Protein AF-A0A8D1PR24-F1 (afdb_monomer)

Sequence (169 aa):
MYNFLRYLHTVFHSGCTSLHSHQECRRVPFSPQPLQHLLFVDFLMMAILTSVRWYLMVVLICISLMISDVEHFFMCLLAICISSLEKCLFRSFAHLSIGLLAFLLLSCISCLYILEIRPLSVASFETIFSHCVSCLFAFFVVSFAMQKLVSLIRSHWFICAFISVALGD

Radius of gyration: 47.0 Å; Cα contacts (8 Å, |Δi|>4): 13; chains: 1; bounding box: 91×57×117 Å

Foldseek 3Di:
DVVVVVVVVVVVVVVVVVVVVVVVVDPPPPDCPVVVVVVVVVVVVVVVVVVVVVVVVVVVVVVVVVVVVVVVVVLVVVVVVLVVVVVVLVVVCVVVVVVLVVVLVVLVVVVVVVCVVDVPCVVVSVVVNVVSVVVVVVVVVVSVVVVVVSVVVVVVSVVVVVVCVVVVD

Mean predicted aligned error: 16.62 Å

Organism: Sus scrofa (NCBI:txid9823)

Structure (mmCIF, N/CA/C/O backbone):
data_AF-A0A8D1PR24-F1
#
_entry.id   AF-A0A8D1PR24-F1
#
loop_
_atom_site.group_PDB
_atom_site.id
_atom_site.type_symbol
_atom_site.label_atom_id
_atom_site.label_alt_id
_atom_site.label_comp_id
_atom_site.label_asym_id
_atom_site.label_entity_id
_atom_site.label_seq_id
_atom_site.pdbx_PDB_ins_code
_atom_site.Cartn_x
_atom_site.Cartn_y
_atom_site.Cartn_z
_atom_site.occupancy
_atom_site.B_iso_or_equiv
_atom_site.auth_seq_id
_atom_site.auth_comp_id
_atom_site.auth_asym_id
_atom_site.auth_atom_id
_atom_site.pdbx_PDB_model_num
ATOM 1 N N . MET A 1 1 ? 49.560 -50.387 -66.601 1.00 55.53 1 MET A N 1
ATOM 2 C CA . MET A 1 1 ? 50.133 -49.221 -65.886 1.00 55.53 1 MET A CA 1
ATOM 3 C C . MET A 1 1 ? 50.904 -48.239 -66.785 1.00 55.53 1 MET A C 1
ATOM 5 O O . MET A 1 1 ? 50.969 -47.075 -66.432 1.00 55.53 1 MET A O 1
ATOM 9 N N . TYR A 1 2 ? 51.425 -48.631 -67.960 1.00 54.12 2 TYR A N 1
ATOM 10 C CA . TYR A 1 2 ? 52.199 -47.722 -68.836 1.00 54.12 2 TYR A CA 1
ATOM 11 C C . TYR A 1 2 ? 51.355 -46.910 -69.854 1.00 54.12 2 TYR A C 1
ATOM 13 O O . TYR A 1 2 ? 51.725 -45.803 -70.228 1.00 54.12 2 TYR A O 1
ATOM 21 N N . ASN A 1 3 ? 50.169 -47.398 -70.251 1.00 53.47 3 ASN A N 1
ATOM 22 C CA . ASN A 1 3 ? 49.293 -46.688 -71.204 1.00 53.47 3 ASN A CA 1
ATOM 23 C C . ASN A 1 3 ? 48.504 -45.517 -70.588 1.00 53.47 3 ASN A C 1
ATOM 25 O O . ASN A 1 3 ? 48.122 -44.596 -71.302 1.00 53.47 3 ASN A O 1
ATOM 29 N N . PHE A 1 4 ? 48.306 -45.512 -69.267 1.00 54.59 4 PHE A N 1
ATOM 30 C CA . PHE A 1 4 ? 47.592 -44.437 -68.566 1.00 54.59 4 PHE A CA 1
ATOM 31 C C . PHE A 1 4 ? 48.466 -43.178 -68.414 1.00 54.59 4 PHE A C 1
ATOM 33 O O . PHE A 1 4 ? 48.000 -42.062 -68.619 1.00 54.59 4 PHE A O 1
ATOM 40 N N . LEU A 1 5 ? 49.768 -43.365 -68.163 1.00 55.97 5 LEU A N 1
ATOM 41 C CA . LEU A 1 5 ? 50.771 -42.293 -68.119 1.00 55.97 5 LEU A CA 1
ATOM 42 C C . LEU A 1 5 ? 50.964 -41.611 -69.485 1.00 55.97 5 LEU A C 1
ATOM 44 O O . LEU A 1 5 ? 51.127 -40.394 -69.545 1.00 55.97 5 LEU A O 1
ATOM 48 N N . ARG A 1 6 ? 50.882 -42.367 -70.590 1.00 57.75 6 ARG A N 1
ATOM 49 C CA . ARG A 1 6 ? 51.000 -41.811 -71.949 1.00 57.75 6 ARG A CA 1
ATOM 50 C C . ARG A 1 6 ? 49.801 -40.936 -72.331 1.00 57.75 6 ARG A C 1
ATOM 52 O O . ARG A 1 6 ? 50.008 -39.888 -72.931 1.00 57.75 6 ARG A O 1
ATOM 59 N N . TYR A 1 7 ? 48.587 -41.330 -71.933 1.00 52.03 7 TYR A N 1
ATOM 60 C CA . TYR A 1 7 ? 47.361 -40.549 -72.148 1.00 52.03 7 TYR A CA 1
ATOM 61 C C . TYR A 1 7 ? 47.390 -39.221 -71.378 1.00 52.03 7 TYR A C 1
ATOM 63 O O . TYR A 1 7 ? 47.092 -38.164 -71.936 1.00 52.03 7 TYR A O 1
ATOM 71 N N . LEU A 1 8 ? 47.838 -39.261 -70.118 1.00 56.22 8 LEU A N 1
ATOM 72 C CA . LEU A 1 8 ? 47.959 -38.078 -69.265 1.00 56.22 8 LEU A CA 1
ATOM 73 C C . LEU A 1 8 ? 48.996 -37.085 -69.816 1.00 56.22 8 LEU A C 1
ATOM 75 O O . LEU A 1 8 ? 48.728 -35.890 -69.850 1.00 56.22 8 LEU A O 1
ATOM 79 N N . HIS A 1 9 ? 50.121 -37.571 -70.349 1.00 57.22 9 HIS A N 1
ATOM 80 C CA . HIS A 1 9 ? 51.158 -36.732 -70.960 1.00 57.22 9 HIS A CA 1
ATOM 81 C C . HIS A 1 9 ? 50.700 -36.053 -72.268 1.00 57.22 9 HIS A C 1
ATOM 83 O O . HIS A 1 9 ? 50.964 -34.868 -72.466 1.00 57.22 9 HIS A O 1
ATOM 89 N N . THR A 1 10 ? 49.957 -36.748 -73.141 1.00 56.94 10 THR A N 1
ATOM 90 C CA . THR A 1 10 ? 49.404 -36.144 -74.372 1.00 56.94 10 THR A CA 1
ATOM 91 C C . THR A 1 10 ? 48.317 -35.105 -74.094 1.00 56.94 10 THR A C 1
ATOM 93 O O . THR A 1 10 ? 48.279 -34.075 -74.767 1.00 56.94 10 THR A O 1
ATOM 96 N N . VAL A 1 11 ? 47.473 -35.325 -73.078 1.00 56.41 11 VAL A N 1
ATOM 97 C CA . VAL A 1 11 ? 46.428 -34.365 -72.679 1.00 56.41 11 VAL A CA 1
ATOM 98 C C . VAL A 1 11 ? 47.043 -33.133 -72.001 1.00 56.41 11 VAL A C 1
ATOM 100 O O . VAL A 1 11 ? 46.648 -32.010 -72.312 1.00 56.41 11 VAL A O 1
ATOM 103 N N . PHE A 1 12 ? 48.068 -33.306 -71.156 1.00 56.91 12 PHE A N 1
ATOM 104 C CA . PHE A 1 12 ? 48.770 -32.178 -70.526 1.00 56.91 12 PHE A CA 1
ATOM 105 C C . PHE A 1 12 ? 49.564 -31.334 -71.541 1.00 56.91 12 PHE A C 1
ATOM 107 O O . PHE A 1 12 ? 49.559 -30.105 -71.467 1.00 56.91 12 PHE A O 1
ATOM 114 N N . HIS A 1 13 ? 50.195 -31.969 -72.534 1.00 53.59 13 HIS A N 1
ATOM 115 C CA . HIS A 1 13 ? 50.951 -31.268 -73.580 1.00 53.59 13 HIS A CA 1
ATOM 116 C C . HIS A 1 13 ? 50.040 -30.531 -74.585 1.00 53.59 13 HIS A C 1
ATOM 118 O O . HIS A 1 13 ? 50.343 -29.413 -75.011 1.00 53.59 13 HIS A O 1
ATOM 124 N N . SER A 1 14 ? 48.884 -31.116 -74.926 1.00 57.59 14 SER A N 1
ATOM 125 C CA . SER A 1 14 ? 47.843 -30.459 -75.732 1.00 57.59 14 SER A CA 1
ATOM 126 C C . SER A 1 14 ? 47.209 -29.265 -75.006 1.00 57.59 14 SER A C 1
ATOM 128 O O . SER A 1 14 ? 46.861 -28.278 -75.650 1.00 57.59 14 SER A O 1
ATOM 130 N N . GLY A 1 15 ? 47.079 -29.322 -73.675 1.00 56.59 15 GLY A N 1
ATOM 131 C CA . GLY A 1 15 ? 46.606 -28.193 -72.870 1.00 56.59 15 GLY A CA 1
ATOM 132 C C . GLY A 1 15 ? 47.605 -27.030 -72.837 1.00 56.59 15 GLY A C 1
ATOM 133 O O . GLY A 1 15 ? 47.214 -25.878 -73.034 1.00 56.59 15 GLY A O 1
ATOM 134 N N . CYS A 1 16 ? 48.900 -27.326 -72.674 1.00 58.12 16 CYS A N 1
ATOM 135 C CA . CYS A 1 16 ? 49.959 -26.319 -72.521 1.00 58.12 16 CYS A CA 1
ATOM 136 C C . CYS A 1 16 ? 50.237 -25.514 -73.810 1.00 58.12 16 CYS A C 1
ATOM 138 O O . CYS A 1 16 ? 50.560 -24.330 -73.753 1.00 58.12 16 CYS A O 1
ATOM 140 N N . THR A 1 17 ? 50.017 -26.111 -74.985 1.00 53.22 17 THR A N 1
ATOM 141 C CA . THR A 1 17 ? 50.131 -25.408 -76.279 1.00 53.22 17 THR A CA 1
ATOM 142 C C . THR A 1 17 ? 48.914 -24.527 -76.605 1.00 53.22 17 THR A C 1
ATOM 144 O O . THR A 1 17 ? 49.070 -23.537 -77.316 1.00 53.22 17 THR A O 1
ATOM 147 N N . SER A 1 18 ? 47.733 -24.802 -76.028 1.00 52.50 18 SER A N 1
ATOM 148 C CA . SER A 1 18 ? 46.526 -23.959 -76.186 1.00 52.50 18 SER A CA 1
ATOM 149 C C . SER A 1 18 ? 46.462 -22.768 -75.213 1.00 52.50 18 SER A C 1
ATOM 151 O O . SER A 1 18 ? 45.900 -21.723 -75.536 1.00 52.50 18 SER A O 1
ATOM 153 N N . LEU A 1 19 ? 47.086 -22.888 -74.035 1.00 50.25 19 LEU A N 1
ATOM 154 C CA . LEU A 1 19 ? 47.176 -21.803 -73.050 1.00 50.25 19 LEU A CA 1
ATOM 155 C C . LEU A 1 19 ? 48.270 -20.785 -73.400 1.00 50.25 19 LEU A C 1
ATOM 157 O O . LEU A 1 19 ? 48.144 -19.615 -73.043 1.00 50.25 19 LEU A O 1
ATOM 161 N N . HIS A 1 20 ? 49.294 -21.184 -74.163 1.00 52.81 20 HIS A N 1
ATOM 162 C CA . HIS A 1 20 ? 50.344 -20.265 -74.604 1.00 52.81 20 HIS A CA 1
ATOM 163 C C . HIS A 1 20 ? 49.869 -19.284 -75.696 1.00 52.81 20 HIS A C 1
ATOM 165 O O . HIS A 1 20 ? 50.262 -18.121 -75.672 1.00 52.81 20 HIS A O 1
ATOM 171 N N . SER A 1 21 ? 48.950 -19.677 -76.593 1.00 48.69 21 SER A N 1
ATOM 172 C CA . SER A 1 21 ? 48.381 -18.735 -77.579 1.00 48.69 21 SER A CA 1
ATOM 173 C C . SER A 1 21 ? 47.317 -17.807 -76.980 1.00 48.69 21 SER A C 1
ATOM 175 O O . SER A 1 21 ? 47.063 -16.734 -77.524 1.00 48.69 21 SER A O 1
ATOM 177 N N . HIS A 1 22 ? 46.714 -18.179 -75.844 1.00 48.88 22 HIS A N 1
ATOM 178 C CA . HIS A 1 22 ? 45.767 -17.321 -75.126 1.00 48.88 22 HIS A CA 1
ATOM 179 C C . HIS A 1 22 ? 46.447 -16.407 -74.087 1.00 48.88 22 HIS A C 1
ATOM 181 O O . HIS A 1 22 ? 45.860 -15.406 -73.667 1.00 48.88 22 HIS A O 1
ATOM 187 N N . GLN A 1 23 ? 47.691 -16.690 -73.688 1.00 48.25 23 GLN A N 1
ATOM 188 C CA . GLN A 1 23 ? 48.450 -15.802 -72.803 1.00 48.25 23 GLN A CA 1
ATOM 189 C C . GLN A 1 23 ? 49.036 -14.583 -73.542 1.00 48.25 23 GLN A C 1
ATOM 191 O O . GLN A 1 23 ? 49.210 -13.532 -72.929 1.00 48.25 23 GLN A O 1
ATOM 196 N N . GLU A 1 24 ? 49.220 -14.660 -74.864 1.00 50.53 24 GLU A N 1
ATOM 197 C CA . GLU A 1 24 ? 49.614 -13.506 -75.694 1.00 50.53 24 GLU A CA 1
ATOM 198 C C . GLU A 1 24 ? 48.424 -12.690 -76.244 1.00 50.53 24 GLU A C 1
ATOM 200 O O . GLU A 1 24 ? 48.620 -11.602 -76.775 1.00 50.53 24 GLU A O 1
ATOM 205 N N . CYS A 1 25 ? 47.174 -13.128 -76.031 1.00 53.41 25 CYS A N 1
ATOM 206 C CA . CYS A 1 25 ? 45.967 -12.338 -76.333 1.00 53.41 25 CYS A CA 1
ATOM 207 C C . CYS A 1 25 ? 45.088 -12.091 -75.092 1.00 53.41 25 CYS A C 1
ATOM 209 O O . CYS A 1 25 ? 43.863 -12.020 -75.165 1.00 53.41 25 CYS A O 1
ATOM 211 N N . ARG A 1 26 ? 45.708 -11.967 -73.910 1.00 45.66 26 ARG A N 1
ATOM 212 C CA . ARG A 1 26 ? 45.038 -11.415 -72.721 1.00 45.66 26 ARG A CA 1
ATOM 213 C C . ARG A 1 26 ? 46.011 -10.775 -71.732 1.00 45.66 26 ARG A C 1
ATOM 215 O O . ARG A 1 26 ? 45.903 -10.981 -70.529 1.00 45.66 26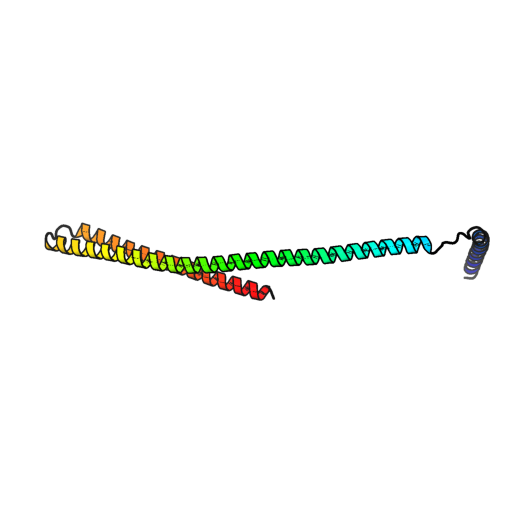 ARG A O 1
ATOM 222 N N . ARG A 1 27 ? 46.914 -9.915 -72.214 1.00 48.53 27 ARG A N 1
ATOM 223 C CA . ARG A 1 27 ? 47.460 -8.834 -71.374 1.00 48.53 27 ARG A CA 1
ATOM 224 C C . ARG A 1 27 ? 46.417 -7.721 -71.257 1.00 48.53 27 ARG A C 1
ATOM 226 O O . ARG A 1 27 ? 46.600 -6.624 -71.767 1.00 48.53 27 ARG A O 1
ATOM 233 N N . VAL A 1 28 ? 45.302 -8.017 -70.594 1.00 50.81 28 VAL A N 1
ATOM 234 C CA . VAL A 1 28 ? 44.590 -6.962 -69.875 1.00 50.81 28 VAL A CA 1
ATOM 235 C C . VAL A 1 28 ? 45.323 -6.870 -68.545 1.00 50.81 28 VAL A C 1
ATOM 237 O O . VAL A 1 28 ? 45.426 -7.895 -67.866 1.00 50.81 28 VAL A O 1
ATOM 240 N N . PRO A 1 29 ? 45.880 -5.712 -68.159 1.00 45.84 29 PRO A N 1
ATOM 241 C CA . PRO A 1 29 ? 46.280 -5.545 -66.780 1.00 45.84 29 PRO A CA 1
ATOM 242 C C . PRO A 1 29 ? 44.997 -5.705 -65.966 1.00 45.84 29 PRO A C 1
ATOM 244 O O . PRO A 1 29 ? 44.133 -4.830 -65.987 1.00 45.84 29 PRO A O 1
ATOM 247 N N . PHE A 1 30 ? 44.835 -6.824 -65.260 1.00 47.94 30 PHE A N 1
ATOM 248 C CA . PHE A 1 30 ? 44.020 -6.781 -64.058 1.00 47.94 30 PHE A CA 1
ATOM 249 C C . PHE A 1 30 ? 44.789 -5.864 -63.122 1.00 47.94 30 PHE A C 1
ATOM 251 O O . PHE A 1 30 ? 45.699 -6.284 -62.408 1.00 47.94 30 PHE A O 1
ATOM 258 N N . SER A 1 31 ? 44.503 -4.568 -63.233 1.00 47.91 31 SER A N 1
ATOM 259 C CA . SER A 1 31 ? 44.964 -3.614 -62.255 1.00 47.91 31 SER A CA 1
ATOM 260 C C . SER A 1 31 ? 44.464 -4.114 -60.894 1.00 47.91 31 SER A C 1
ATOM 262 O O . SER A 1 31 ? 43.352 -4.643 -60.803 1.00 47.91 31 SER A O 1
ATOM 264 N N . PRO A 1 32 ? 45.220 -3.936 -59.803 1.00 52.16 32 PRO A N 1
ATOM 265 C CA . PRO A 1 32 ? 44.717 -4.197 -58.448 1.00 52.16 32 PRO A CA 1
ATOM 266 C C . PRO A 1 32 ? 43.527 -3.290 -58.058 1.00 52.16 32 PRO A C 1
ATOM 268 O O . PRO A 1 32 ? 43.048 -3.311 -56.926 1.00 52.16 32 PRO A O 1
ATOM 271 N N . GLN A 1 33 ? 43.065 -2.457 -58.990 1.00 55.72 33 GLN A N 1
ATOM 272 C CA . GLN A 1 33 ? 42.256 -1.268 -58.792 1.00 55.72 33 GLN A CA 1
ATOM 273 C C . GLN A 1 33 ? 40.756 -1.550 -58.578 1.00 55.72 33 GLN A C 1
ATOM 275 O O . GLN A 1 33 ? 40.166 -0.847 -57.761 1.00 55.72 33 GLN A O 1
ATOM 280 N N . PRO A 1 34 ? 40.116 -2.577 -59.189 1.00 58.41 34 PRO A N 1
ATOM 281 C CA . PRO A 1 34 ? 38.721 -2.906 -58.883 1.00 58.41 34 PRO A CA 1
ATOM 282 C C . PRO A 1 34 ? 38.558 -3.504 -57.478 1.00 58.41 34 PRO A C 1
ATOM 284 O O . PRO A 1 34 ? 37.551 -3.266 -56.818 1.00 58.41 34 PRO A O 1
ATOM 287 N N . LEU A 1 35 ? 39.560 -4.255 -57.001 1.00 60.16 35 LEU A N 1
ATOM 288 C CA . LEU A 1 35 ? 39.512 -4.949 -55.711 1.00 60.16 35 LEU A CA 1
ATOM 289 C C . LEU A 1 35 ? 39.796 -4.005 -54.535 1.00 60.16 35 LEU A C 1
ATOM 291 O O . LEU A 1 35 ? 39.122 -4.091 -53.516 1.00 60.16 35 LEU A O 1
ATOM 295 N N . GLN A 1 36 ? 40.741 -3.068 -54.673 1.00 62.72 36 GLN A N 1
ATOM 296 C CA . GLN A 1 36 ? 41.007 -2.063 -53.633 1.00 62.72 36 GLN A CA 1
ATOM 297 C C . GLN A 1 36 ? 39.795 -1.165 -53.360 1.00 62.72 36 GLN A C 1
ATOM 299 O O . GLN A 1 36 ? 39.539 -0.815 -52.211 1.00 62.72 36 GLN A O 1
ATOM 304 N N . HIS A 1 37 ? 39.031 -0.822 -54.400 1.00 68.81 37 HIS A N 1
ATOM 305 C CA . HIS A 1 37 ? 37.825 -0.010 -54.249 1.00 68.81 37 HIS A CA 1
ATOM 306 C C . HIS A 1 37 ? 36.681 -0.802 -53.598 1.00 68.81 37 HIS A C 1
ATOM 308 O O . HIS A 1 37 ? 35.952 -0.252 -52.777 1.00 68.81 37 HIS A O 1
ATOM 314 N N . LEU A 1 38 ? 36.560 -2.101 -53.907 1.00 72.06 38 LEU A N 1
ATOM 315 C CA . LEU A 1 38 ? 35.607 -2.999 -53.247 1.00 72.06 38 LEU A CA 1
ATOM 316 C C . LEU A 1 38 ? 35.940 -3.153 -51.753 1.00 72.06 38 LEU A C 1
ATOM 318 O O . LEU A 1 38 ? 35.088 -2.902 -50.911 1.00 72.06 38 LEU A O 1
ATOM 322 N N . LEU A 1 39 ? 37.209 -3.425 -51.424 1.00 73.25 39 LEU A N 1
ATOM 323 C CA . LEU A 1 39 ? 37.689 -3.551 -50.042 1.00 73.25 39 LEU A CA 1
ATOM 324 C C . LEU A 1 39 ? 37.529 -2.254 -49.234 1.00 73.25 39 LEU A C 1
ATOM 326 O O . LEU A 1 39 ? 37.255 -2.307 -48.037 1.00 73.25 39 LEU A O 1
ATOM 330 N N . PHE A 1 40 ? 37.682 -1.087 -49.868 1.00 77.94 40 PHE A N 1
ATOM 331 C CA . PHE A 1 40 ? 37.424 0.206 -49.231 1.00 77.94 40 PHE A CA 1
ATOM 332 C C . PHE A 1 40 ? 35.938 0.394 -48.899 1.00 77.94 40 PHE A C 1
ATOM 334 O O . PHE A 1 40 ? 35.606 0.854 -47.807 1.00 77.94 40 PHE A O 1
ATOM 341 N N . VAL A 1 41 ? 35.041 -0.005 -49.805 1.00 79.44 41 VAL A N 1
ATOM 342 C CA . VAL A 1 41 ? 33.591 0.017 -49.567 1.00 79.44 41 VAL A CA 1
ATOM 343 C C . VAL A 1 41 ? 33.194 -1.002 -48.493 1.00 79.44 41 VAL A C 1
ATOM 345 O O . VAL A 1 41 ? 32.393 -0.671 -47.622 1.00 79.44 41 VAL A O 1
ATOM 348 N N . ASP A 1 42 ? 33.798 -2.191 -48.482 1.00 79.81 42 ASP A N 1
ATOM 349 C CA . ASP A 1 42 ? 33.565 -3.214 -47.454 1.00 79.81 42 ASP A CA 1
ATOM 350 C C . ASP A 1 42 ? 34.055 -2.756 -46.070 1.00 79.81 42 ASP A C 1
ATOM 352 O O . ASP A 1 42 ? 33.363 -2.934 -45.065 1.00 79.81 42 ASP A O 1
ATOM 356 N N . PHE A 1 43 ? 35.215 -2.095 -46.002 1.00 82.31 43 PHE A N 1
ATOM 357 C CA . PHE A 1 43 ? 35.724 -1.492 -44.768 1.00 82.31 43 PHE A CA 1
ATOM 358 C C . PHE A 1 43 ? 34.837 -0.339 -44.284 1.00 82.31 43 PHE A C 1
ATOM 360 O O . PHE A 1 43 ? 34.527 -0.259 -43.096 1.00 82.31 43 PHE A O 1
ATOM 367 N N . LEU A 1 44 ? 34.373 0.518 -45.197 1.00 85.44 44 LEU A N 1
ATOM 368 C CA . LEU A 1 44 ? 33.427 1.592 -44.894 1.00 85.44 44 LEU A CA 1
ATOM 369 C C . LEU A 1 44 ? 32.101 1.030 -44.359 1.00 85.44 44 LEU A C 1
ATOM 371 O O . LEU A 1 44 ? 31.574 1.526 -43.365 1.00 85.44 44 LEU A O 1
ATOM 375 N N . MET A 1 45 ? 31.589 -0.042 -44.964 1.00 82.00 45 MET A N 1
ATOM 376 C CA . MET A 1 45 ? 30.376 -0.728 -44.521 1.00 82.00 45 MET A CA 1
ATOM 377 C C . MET A 1 45 ? 30.553 -1.343 -43.125 1.00 82.00 45 MET A C 1
ATOM 379 O O . MET A 1 45 ? 29.685 -1.178 -42.268 1.00 82.00 45 MET A O 1
ATOM 383 N N . MET A 1 46 ? 31.697 -1.984 -42.854 1.00 83.88 46 MET A N 1
ATOM 384 C CA . MET A 1 46 ? 32.036 -2.498 -41.522 1.00 83.88 46 MET A CA 1
ATOM 385 C C . MET A 1 46 ? 32.195 -1.384 -40.478 1.00 83.88 46 MET A C 1
ATOM 387 O O . MET A 1 46 ? 31.744 -1.556 -39.344 1.00 83.88 46 MET A O 1
ATOM 391 N N . ALA A 1 47 ? 32.787 -0.243 -40.841 1.00 85.94 47 ALA A N 1
ATOM 392 C CA . ALA A 1 47 ? 32.940 0.919 -39.965 1.00 85.94 47 ALA A CA 1
ATOM 393 C C . ALA A 1 47 ? 31.584 1.556 -39.610 1.00 85.94 47 ALA A C 1
ATOM 395 O O . ALA A 1 47 ? 31.321 1.860 -38.446 1.00 85.94 47 ALA A O 1
ATOM 396 N N . ILE A 1 48 ? 30.679 1.688 -40.585 1.00 87.81 48 ILE A N 1
ATOM 397 C CA . ILE A 1 48 ? 29.308 2.165 -40.346 1.00 87.81 48 ILE A CA 1
ATOM 398 C C . ILE A 1 48 ? 28.546 1.161 -39.477 1.00 87.81 48 ILE A C 1
ATOM 400 O O . ILE A 1 48 ? 27.905 1.562 -38.508 1.00 87.81 48 ILE A O 1
ATOM 404 N N . LEU A 1 49 ? 28.655 -0.141 -39.761 1.00 84.94 49 LEU A N 1
ATOM 405 C CA . LEU A 1 49 ? 27.971 -1.190 -39.000 1.00 84.94 49 LEU A CA 1
ATOM 406 C C . LEU A 1 49 ? 28.450 -1.261 -37.541 1.00 84.94 49 LEU A C 1
ATOM 408 O O . LEU A 1 49 ? 27.649 -1.434 -36.624 1.00 84.94 49 LEU A O 1
ATOM 412 N N . THR A 1 50 ? 29.752 -1.121 -37.305 1.00 87.62 50 THR A N 1
ATOM 413 C CA . THR A 1 50 ? 30.307 -1.053 -35.945 1.00 87.62 50 THR A CA 1
ATOM 414 C C . THR A 1 50 ? 29.897 0.235 -35.240 1.00 87.62 50 THR A C 1
ATOM 416 O O . THR A 1 50 ? 29.497 0.171 -34.079 1.00 87.62 50 THR A O 1
ATOM 419 N N . SER A 1 51 ? 29.885 1.374 -35.936 1.00 89.19 51 SER A N 1
ATOM 420 C CA . SER A 1 51 ? 29.398 2.648 -35.394 1.00 89.19 51 SER A CA 1
ATOM 421 C C . SER A 1 51 ? 27.929 2.575 -34.948 1.00 89.19 51 SER A C 1
ATOM 423 O O . SER A 1 51 ? 27.620 2.926 -33.807 1.00 89.19 51 SER A O 1
ATOM 425 N N . VAL A 1 52 ? 27.027 2.030 -35.775 1.00 89.56 52 VAL A N 1
ATOM 426 C CA . VAL A 1 52 ? 25.607 1.875 -35.394 1.00 89.56 52 VAL A CA 1
ATOM 427 C C . VAL A 1 52 ? 25.408 0.846 -34.281 1.00 89.56 52 VAL A C 1
ATOM 429 O O . VAL A 1 52 ? 24.530 1.029 -33.442 1.00 89.56 52 VAL A O 1
ATOM 432 N N . ARG A 1 53 ? 26.237 -0.206 -34.218 1.00 87.88 53 ARG A N 1
ATOM 433 C CA . ARG A 1 53 ? 26.223 -1.176 -33.108 1.00 87.88 53 ARG A CA 1
ATOM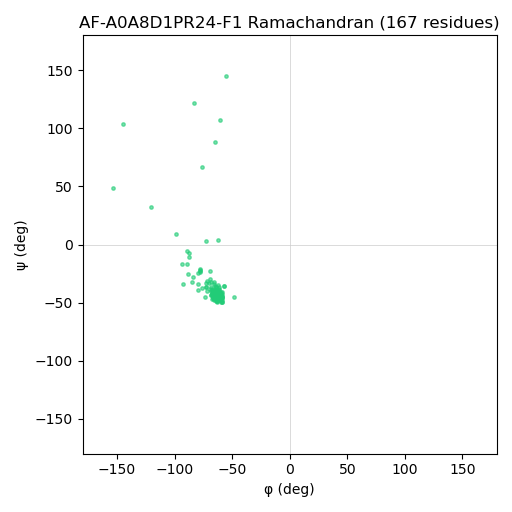 434 C C . ARG A 1 53 ? 26.605 -0.525 -31.778 1.00 87.88 53 ARG A C 1
ATOM 436 O O . ARG A 1 53 ? 25.948 -0.786 -30.775 1.00 87.88 53 ARG A O 1
ATOM 443 N N . TRP A 1 54 ? 27.620 0.341 -31.774 1.00 90.88 54 TRP A N 1
ATOM 444 C CA . TRP A 1 54 ? 28.006 1.114 -30.589 1.00 90.88 54 TRP A CA 1
ATOM 445 C C . TRP A 1 54 ? 26.903 2.083 -30.156 1.00 90.88 54 TRP A C 1
ATOM 447 O O . TRP A 1 54 ? 26.568 2.131 -28.974 1.00 90.88 54 TRP A O 1
ATOM 457 N N . TYR A 1 55 ? 26.287 2.795 -31.102 1.00 87.69 55 TYR A N 1
ATOM 458 C CA . TYR A 1 55 ? 25.161 3.685 -30.806 1.00 87.69 55 TYR A CA 1
ATOM 459 C C . TYR A 1 55 ? 23.963 2.924 -30.222 1.00 87.69 55 TYR A C 1
ATOM 461 O O . TYR A 1 55 ? 23.408 3.334 -29.205 1.00 87.69 55 TYR A O 1
ATOM 469 N N . LEU A 1 56 ? 23.609 1.778 -30.812 1.00 84.94 56 LEU A N 1
ATOM 470 C CA . LEU A 1 56 ? 22.526 0.933 -30.319 1.00 84.94 56 LEU A CA 1
ATOM 471 C C . LEU A 1 56 ? 22.797 0.453 -28.887 1.00 84.94 56 LEU A C 1
ATOM 473 O O . LEU A 1 56 ? 21.897 0.516 -28.059 1.00 84.94 56 LEU A O 1
ATOM 477 N N . MET A 1 57 ? 24.027 0.040 -28.567 1.00 88.31 57 MET A N 1
ATOM 478 C CA . MET A 1 57 ? 24.402 -0.334 -27.197 1.00 88.31 57 MET A CA 1
ATOM 479 C C . MET A 1 57 ? 24.222 0.815 -26.203 1.00 88.31 57 MET A C 1
ATOM 481 O O . MET A 1 57 ? 23.657 0.605 -25.133 1.00 88.31 57 MET A O 1
ATOM 485 N N . VAL A 1 58 ? 24.646 2.032 -26.552 1.00 89.56 58 VAL A N 1
ATOM 486 C CA . VAL A 1 58 ? 24.462 3.209 -25.686 1.00 89.56 58 VAL A CA 1
ATOM 487 C C . VAL A 1 58 ? 22.976 3.500 -25.471 1.00 89.56 58 VAL A C 1
ATOM 489 O O . VAL A 1 58 ? 22.555 3.704 -24.336 1.00 89.56 58 VAL A O 1
ATOM 492 N N . VAL A 1 59 ? 22.162 3.450 -26.530 1.00 91.12 59 VAL A N 1
ATOM 493 C CA . VAL A 1 59 ? 20.706 3.641 -26.432 1.00 91.12 59 VAL A CA 1
ATOM 494 C C . VAL A 1 59 ? 20.062 2.563 -25.557 1.00 91.12 59 VAL A C 1
ATOM 496 O O . VAL A 1 59 ? 19.237 2.887 -24.705 1.00 91.12 59 VAL A O 1
ATOM 499 N N . LEU A 1 60 ? 20.461 1.298 -25.708 1.00 85.69 60 LEU A N 1
ATOM 500 C CA . LEU A 1 60 ? 19.975 0.197 -24.873 1.00 85.69 60 LEU A CA 1
ATOM 501 C C . LEU A 1 60 ? 20.339 0.398 -23.394 1.00 85.69 60 LEU A C 1
ATOM 503 O O . LEU A 1 60 ? 19.493 0.178 -22.527 1.00 85.69 60 LEU A O 1
ATOM 507 N N . ILE A 1 61 ? 21.552 0.872 -23.098 1.00 88.62 61 ILE A N 1
ATOM 508 C CA . ILE A 1 61 ? 21.976 1.206 -21.730 1.00 88.62 61 ILE A CA 1
ATOM 509 C C . ILE A 1 61 ? 21.149 2.375 -21.178 1.00 88.62 61 ILE A C 1
ATOM 511 O O . ILE A 1 61 ? 20.668 2.293 -20.050 1.00 88.62 61 ILE A O 1
ATOM 515 N N . CYS A 1 62 ? 20.919 3.431 -21.964 1.00 87.19 62 CYS A N 1
ATOM 516 C CA . CYS A 1 62 ? 20.088 4.566 -21.553 1.00 87.19 62 CYS A CA 1
ATOM 517 C C . CYS A 1 62 ? 18.644 4.150 -21.246 1.00 87.19 62 CYS A C 1
ATOM 519 O O . CYS A 1 62 ? 18.088 4.589 -20.242 1.00 87.19 62 CYS A O 1
ATOM 521 N N . ILE A 1 63 ? 18.044 3.289 -22.073 1.00 84.00 63 ILE A N 1
ATOM 522 C CA . ILE A 1 63 ? 16.692 2.763 -21.834 1.00 84.00 63 ILE A CA 1
ATOM 523 C C . ILE A 1 63 ? 16.673 1.903 -20.565 1.00 84.00 63 ILE A C 1
ATOM 525 O O . ILE A 1 63 ? 15.778 2.063 -19.740 1.00 84.00 63 ILE A O 1
ATOM 529 N N . SER A 1 64 ? 17.678 1.045 -20.375 1.00 77.06 64 SER A N 1
ATOM 530 C CA . SER A 1 64 ? 17.795 0.196 -19.180 1.00 77.06 64 SER A CA 1
ATOM 531 C C . SER A 1 64 ? 17.928 1.030 -17.899 1.00 77.06 64 SER A C 1
ATOM 533 O O . SER A 1 64 ? 17.247 0.761 -16.912 1.00 77.06 64 SER A O 1
ATOM 535 N N . LEU A 1 65 ? 18.741 2.091 -17.931 1.00 82.81 65 LEU A N 1
ATOM 536 C CA . LEU A 1 65 ? 18.874 3.049 -16.830 1.00 82.81 65 LEU A CA 1
ATOM 537 C C . LEU A 1 65 ? 17.563 3.782 -16.539 1.00 82.81 65 LEU A C 1
ATOM 539 O O . LEU A 1 65 ? 17.182 3.915 -15.380 1.00 82.81 65 LEU A O 1
ATOM 543 N N . MET A 1 66 ? 16.859 4.231 -17.580 1.00 78.31 66 MET A N 1
ATOM 544 C CA . MET A 1 66 ? 15.593 4.947 -17.424 1.00 78.31 66 MET A CA 1
ATOM 545 C C . MET A 1 66 ? 14.508 4.056 -16.803 1.00 78.31 66 MET A C 1
ATOM 547 O O . MET A 1 66 ? 13.724 4.529 -15.987 1.00 78.31 66 MET A O 1
ATOM 551 N N . ILE A 1 67 ? 14.477 2.765 -17.148 1.00 80.31 67 ILE A N 1
ATOM 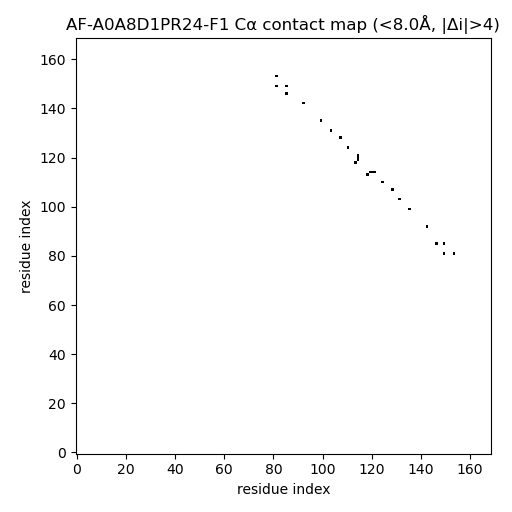552 C CA . ILE A 1 67 ? 13.559 1.793 -16.538 1.00 80.31 67 ILE A CA 1
ATOM 553 C C . ILE A 1 67 ? 13.912 1.571 -15.061 1.00 80.31 67 ILE A C 1
ATOM 555 O O . ILE A 1 67 ? 13.024 1.650 -14.218 1.00 80.31 67 ILE A O 1
ATOM 559 N N . SER A 1 68 ? 15.195 1.382 -14.736 1.00 81.62 68 SER A N 1
ATOM 560 C CA . SER A 1 68 ? 15.650 1.180 -13.352 1.00 81.62 68 SER A CA 1
ATOM 561 C C . SER A 1 68 ? 15.335 2.373 -12.440 1.00 81.62 68 SER A C 1
ATOM 563 O O . SER A 1 68 ? 14.870 2.184 -11.314 1.00 81.62 68 SER A O 1
ATOM 565 N N . ASP A 1 69 ? 15.524 3.605 -12.920 1.00 81.12 69 ASP A N 1
ATOM 566 C CA . ASP A 1 69 ? 15.201 4.817 -12.155 1.00 81.12 69 ASP A CA 1
ATOM 567 C C . ASP A 1 69 ? 13.693 4.925 -11.871 1.00 81.12 69 ASP A C 1
ATOM 569 O O . ASP A 1 69 ? 13.270 5.203 -10.747 1.00 81.12 69 ASP A O 1
ATOM 573 N N . VAL A 1 70 ? 12.860 4.602 -12.866 1.00 81.19 70 VAL A N 1
ATOM 574 C CA . VAL A 1 70 ? 11.400 4.568 -12.715 1.00 81.19 70 VAL A CA 1
ATOM 575 C C . VAL A 1 70 ? 10.972 3.478 -11.730 1.00 81.19 70 VAL A C 1
ATOM 577 O O . VAL A 1 70 ? 10.143 3.741 -10.856 1.00 81.19 70 VAL A O 1
ATOM 580 N N . GLU A 1 71 ? 11.548 2.278 -11.812 1.00 80.62 71 GLU A N 1
ATOM 581 C CA . GLU A 1 71 ? 11.299 1.191 -10.858 1.00 80.62 71 GLU A CA 1
ATOM 582 C C . GLU A 1 71 ? 11.660 1.605 -9.424 1.00 80.62 71 GLU A C 1
ATOM 584 O O . GLU A 1 71 ? 10.844 1.440 -8.512 1.00 80.62 71 GLU A O 1
ATOM 589 N N . HIS A 1 72 ? 12.826 2.225 -9.220 1.00 80.62 72 HIS A N 1
ATOM 590 C CA . HIS A 1 72 ? 13.249 2.742 -7.915 1.00 80.62 72 HIS A CA 1
ATOM 591 C C . HIS A 1 72 ? 12.343 3.865 -7.401 1.00 80.62 72 HIS A C 1
ATOM 593 O O . HIS A 1 72 ? 12.022 3.907 -6.206 1.00 80.62 72 HIS A O 1
ATOM 599 N N . PHE A 1 73 ? 11.885 4.755 -8.282 1.00 76.06 73 PHE A N 1
ATOM 600 C CA . PHE A 1 73 ? 10.945 5.816 -7.932 1.00 76.06 73 PHE A CA 1
ATOM 601 C C . PHE A 1 73 ? 9.595 5.246 -7.481 1.00 76.06 73 PHE A C 1
ATOM 603 O O . PHE A 1 73 ? 9.084 5.622 -6.420 1.00 76.06 73 PHE A O 1
ATOM 610 N N . PHE A 1 74 ? 9.048 4.280 -8.226 1.00 73.62 74 PHE A N 1
ATOM 611 C CA . PHE A 1 74 ? 7.845 3.554 -7.818 1.00 73.62 74 PHE A CA 1
ATOM 612 C C . PHE A 1 74 ? 8.051 2.853 -6.478 1.00 73.62 74 PHE A C 1
ATOM 614 O O . PHE A 1 74 ? 7.169 2.913 -5.617 1.00 73.62 74 PHE A O 1
ATOM 621 N N . MET A 1 75 ? 9.223 2.253 -6.263 1.00 78.62 75 MET A N 1
ATOM 622 C CA . MET A 1 75 ? 9.512 1.554 -5.021 1.00 78.62 75 MET A CA 1
ATOM 623 C C . MET A 1 75 ? 9.547 2.492 -3.807 1.00 78.62 75 MET A C 1
ATOM 625 O O . MET A 1 75 ? 8.952 2.194 -2.764 1.00 78.62 75 MET A O 1
ATOM 629 N N . CYS A 1 76 ? 10.179 3.658 -3.956 1.00 82.69 76 CYS A N 1
ATOM 630 C CA . CYS A 1 76 ? 10.204 4.704 -2.936 1.00 82.69 76 CYS A CA 1
ATOM 631 C C . CYS A 1 76 ? 8.797 5.229 -2.619 1.00 82.69 76 CYS A C 1
ATOM 633 O O . CYS A 1 76 ? 8.430 5.352 -1.447 1.00 82.69 76 CYS A O 1
ATOM 635 N N . LEU A 1 77 ? 7.987 5.506 -3.645 1.00 81.56 77 LEU A N 1
ATOM 636 C CA . LEU A 1 77 ? 6.609 5.968 -3.463 1.00 81.56 77 LEU A CA 1
ATOM 637 C C . LEU A 1 77 ? 5.750 4.939 -2.725 1.00 81.56 77 LEU A C 1
ATOM 639 O O . LEU A 1 77 ? 5.013 5.309 -1.809 1.00 81.56 77 LEU A O 1
ATOM 643 N N . LEU A 1 78 ? 5.866 3.656 -3.078 1.00 79.75 78 LEU A N 1
ATOM 644 C CA . LEU A 1 78 ? 5.177 2.566 -2.385 1.00 79.75 78 LEU A CA 1
ATOM 645 C C . LEU A 1 78 ? 5.591 2.487 -0.912 1.00 79.75 78 LEU A C 1
ATOM 647 O 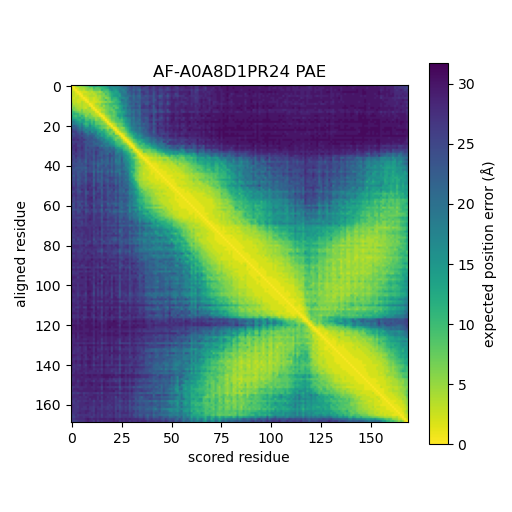O . LEU A 1 78 ? 4.723 2.412 -0.041 1.00 79.75 78 LEU A O 1
ATOM 651 N N . ALA A 1 79 ? 6.886 2.585 -0.607 1.00 84.44 79 ALA A N 1
ATOM 652 C CA . ALA A 1 79 ? 7.373 2.585 0.772 1.00 84.44 79 ALA A CA 1
ATOM 653 C C . ALA A 1 79 ? 6.801 3.755 1.595 1.00 84.44 79 ALA A C 1
ATOM 655 O O . ALA A 1 79 ? 6.331 3.558 2.723 1.00 84.44 79 ALA A O 1
ATOM 656 N N . ILE A 1 80 ? 6.778 4.964 1.023 1.00 87.56 80 ILE A N 1
ATOM 657 C CA . ILE A 1 80 ? 6.196 6.154 1.662 1.00 87.56 80 ILE A CA 1
ATOM 658 C C . ILE A 1 80 ? 4.685 5.981 1.845 1.00 87.56 80 ILE A C 1
ATOM 660 O O . ILE A 1 80 ? 4.164 6.266 2.925 1.00 87.56 80 ILE A O 1
ATOM 664 N N . CYS A 1 81 ? 3.984 5.483 0.825 1.00 85.56 81 CYS A N 1
ATOM 665 C CA . CYS A 1 81 ? 2.543 5.251 0.863 1.00 85.56 81 CYS A CA 1
ATOM 666 C C . CYS A 1 81 ? 2.168 4.261 1.973 1.00 85.56 81 CYS A C 1
ATOM 668 O O . CYS A 1 81 ? 1.321 4.577 2.804 1.00 85.56 81 CYS A O 1
ATOM 670 N N . ILE A 1 82 ? 2.847 3.114 2.058 1.00 83.69 82 ILE A N 1
ATOM 671 C CA . ILE A 1 82 ? 2.599 2.092 3.085 1.00 83.69 82 ILE A CA 1
ATOM 672 C C . ILE A 1 82 ? 2.929 2.609 4.493 1.00 83.69 82 ILE A C 1
ATOM 674 O O . ILE A 1 82 ? 2.199 2.324 5.444 1.00 83.69 82 ILE A O 1
ATOM 678 N N . SER A 1 83 ? 4.006 3.385 4.646 1.00 82.25 83 SER A N 1
ATOM 679 C CA . SER A 1 83 ? 4.371 4.012 5.925 1.00 82.25 83 SER A CA 1
ATOM 680 C C . SER A 1 83 ? 3.342 5.061 6.368 1.00 82.25 83 SER A C 1
ATOM 682 O O . SER A 1 83 ? 2.930 5.097 7.530 1.00 82.25 83 SER A O 1
ATOM 684 N N . SER A 1 84 ? 2.876 5.888 5.429 1.00 83.50 84 SER A N 1
ATOM 685 C CA . SER A 1 84 ? 1.817 6.870 5.666 1.00 83.50 84 SER A CA 1
ATOM 686 C C . SER A 1 84 ? 0.490 6.187 6.009 1.00 83.50 84 SER A C 1
ATOM 68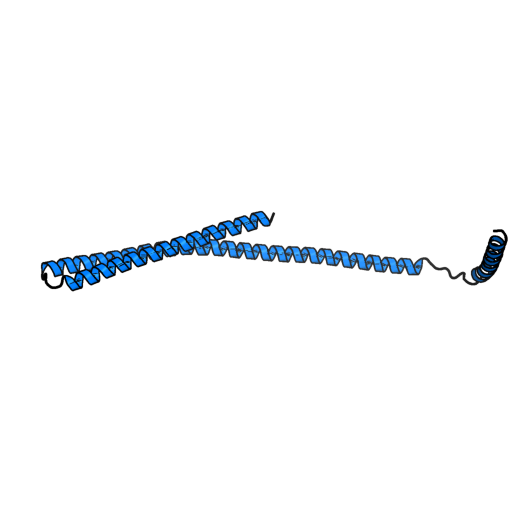8 O O . SER A 1 84 ? -0.152 6.552 6.993 1.00 83.50 84 SER A O 1
ATOM 690 N N . LEU A 1 85 ? 0.124 5.135 5.269 1.00 84.00 85 LEU A N 1
ATOM 691 C CA . LEU A 1 85 ? -1.089 4.350 5.489 1.00 84.00 85 LEU A CA 1
ATOM 692 C C . LEU A 1 85 ? -1.113 3.733 6.889 1.00 84.00 85 LEU A C 1
ATOM 694 O O . LEU A 1 85 ? -2.130 3.832 7.568 1.00 84.00 85 LEU A O 1
ATOM 698 N N . GLU A 1 86 ? -0.006 3.150 7.356 1.00 86.88 86 GLU A N 1
ATOM 699 C CA . GLU A 1 86 ? 0.079 2.604 8.716 1.00 86.88 86 GLU A CA 1
ATOM 700 C C . GLU A 1 86 ? -0.155 3.681 9.784 1.00 86.88 86 GLU A C 1
ATOM 702 O O . GLU A 1 86 ? -0.959 3.482 10.698 1.00 86.88 86 GLU A O 1
ATOM 707 N N . LYS A 1 87 ? 0.498 4.843 9.652 1.00 85.50 87 LYS A N 1
ATOM 708 C CA . LYS A 1 87 ? 0.323 5.965 10.589 1.00 85.50 87 LYS A CA 1
ATOM 709 C C . LYS A 1 87 ? -1.109 6.498 10.577 1.00 85.50 87 LYS A C 1
ATOM 711 O O . LYS A 1 87 ? -1.671 6.774 11.639 1.00 85.50 87 LYS A O 1
ATOM 716 N N . CYS A 1 88 ? -1.707 6.631 9.394 1.00 86.44 88 CYS A N 1
ATOM 717 C CA . CYS A 1 88 ? -3.094 7.054 9.232 1.00 86.44 88 CYS A CA 1
ATOM 718 C C . CYS A 1 88 ? -4.065 6.048 9.855 1.00 86.44 88 CYS A C 1
ATOM 720 O O . CYS A 1 88 ? -4.904 6.463 10.652 1.00 86.44 88 CYS A O 1
ATOM 722 N N . LEU A 1 89 ? -3.910 4.750 9.565 1.00 84.25 89 LEU A N 1
ATOM 723 C CA . LEU A 1 89 ? -4.739 3.680 10.127 1.00 84.25 89 LEU A CA 1
ATOM 724 C C . LEU A 1 89 ? -4.665 3.656 11.652 1.00 84.25 89 LEU A C 1
ATOM 726 O O . LEU A 1 89 ? -5.701 3.579 12.311 1.00 84.25 89 LEU A O 1
ATOM 730 N N . PHE A 1 90 ? -3.464 3.788 12.218 1.00 83.56 90 PHE A N 1
ATOM 731 C CA . PHE A 1 90 ? -3.277 3.809 13.667 1.00 83.56 90 PHE A CA 1
ATOM 732 C C . PHE A 1 90 ? -3.967 5.015 14.316 1.00 83.56 90 PHE A C 1
ATOM 734 O O . PHE A 1 90 ? -4.656 4.878 15.329 1.00 83.56 90 PHE A O 1
ATOM 741 N N . ARG A 1 91 ? -3.855 6.199 13.702 1.00 87.06 91 ARG A N 1
ATOM 742 C CA . ARG A 1 91 ? -4.520 7.410 14.196 1.00 87.06 91 ARG A CA 1
ATOM 743 C C . ARG A 1 91 ? -6.041 7.315 14.084 1.00 87.06 91 ARG A C 1
ATOM 745 O O . ARG A 1 91 ? -6.735 7.644 15.046 1.00 87.06 91 ARG A O 1
ATOM 752 N N . SER A 1 92 ? -6.566 6.862 12.945 1.00 80.56 92 SER A N 1
ATOM 753 C CA . SER A 1 92 ? -8.009 6.670 12.772 1.00 80.56 92 SER A CA 1
ATOM 754 C C . SER A 1 92 ? -8.550 5.620 13.735 1.00 80.56 92 SER A C 1
ATOM 756 O O . SER A 1 92 ? -9.610 5.834 14.312 1.00 80.56 92 SER A O 1
ATOM 758 N N . PHE A 1 93 ? -7.801 4.537 13.966 1.00 84.31 93 PHE A N 1
ATOM 759 C CA . PHE A 1 93 ? -8.159 3.490 14.917 1.00 84.31 93 PHE A CA 1
ATOM 760 C C . PHE A 1 93 ? -8.231 4.033 16.346 1.00 84.31 93 PHE A C 1
ATOM 762 O O . PHE A 1 93 ? -9.224 3.798 17.027 1.00 84.31 93 PHE A O 1
ATOM 769 N N . ALA A 1 94 ? -7.247 4.828 16.780 1.00 87.12 94 ALA A N 1
ATOM 770 C CA . ALA A 1 94 ? -7.276 5.461 18.097 1.00 87.12 94 ALA A CA 1
ATOM 771 C C . ALA A 1 94 ? -8.515 6.359 18.266 1.00 87.12 94 ALA A C 1
ATOM 773 O O . ALA A 1 94 ? -9.264 6.188 19.226 1.00 87.12 94 ALA A O 1
ATOM 774 N N . HIS A 1 95 ? -8.793 7.248 17.306 1.00 87.38 95 HIS A N 1
ATOM 775 C CA . HIS A 1 95 ? -9.969 8.126 17.366 1.00 87.38 95 HIS A CA 1
ATOM 776 C C . HIS A 1 95 ? -11.299 7.358 17.343 1.00 87.38 95 HIS A C 1
ATOM 778 O O . HIS A 1 95 ? -12.172 7.643 18.164 1.00 87.38 95 HIS A O 1
ATOM 784 N N . LEU A 1 96 ? -11.448 6.373 16.448 1.00 80.44 96 LEU A N 1
ATOM 785 C CA . LEU A 1 96 ? -12.634 5.511 16.394 1.00 80.44 96 LEU A CA 1
ATOM 786 C C . LEU A 1 96 ? -12.811 4.725 17.692 1.00 80.44 96 LEU A C 1
ATOM 788 O O . LEU A 1 96 ? -13.921 4.667 18.212 1.00 80.44 96 LEU A O 1
ATOM 792 N N . SER A 1 97 ? -11.727 4.175 18.246 1.00 83.19 97 SER A N 1
ATOM 793 C CA . SER A 1 97 ? -11.772 3.421 19.501 1.00 83.19 97 SER A CA 1
ATOM 794 C C . SER A 1 97 ? -12.212 4.295 20.676 1.00 83.19 97 SER A C 1
ATOM 796 O O . SER A 1 97 ? -13.067 3.874 21.445 1.00 83.19 97 SER A O 1
ATOM 798 N N . ILE A 1 98 ? -11.712 5.533 20.778 1.00 88.69 98 ILE A N 1
ATOM 799 C CA . ILE A 1 98 ? -12.077 6.473 21.846 1.00 88.69 98 ILE A CA 1
ATOM 800 C C . ILE A 1 98 ? -13.549 6.879 21.723 1.00 88.69 98 ILE A C 1
ATOM 802 O O . ILE A 1 98 ? -14.268 6.869 22.721 1.00 88.69 98 ILE A O 1
ATOM 806 N N . GLY A 1 99 ? -14.015 7.202 20.511 1.00 88.06 99 GLY A N 1
ATOM 807 C CA . GLY A 1 99 ? -15.416 7.557 20.271 1.00 88.06 99 GLY A CA 1
ATOM 808 C C . GLY A 1 99 ? -16.373 6.403 20.582 1.00 88.06 99 GLY A C 1
ATOM 809 O O . GLY A 1 99 ? -17.381 6.599 21.261 1.00 88.06 99 GLY A O 1
ATOM 810 N N . LEU A 1 100 ? -16.023 5.187 20.152 1.00 82.75 100 LEU A N 1
ATOM 811 C CA . LEU A 1 100 ? -16.806 3.981 20.418 1.00 82.75 100 LEU A CA 1
ATOM 812 C C . LEU A 1 100 ? -16.813 3.628 21.915 1.00 82.75 100 LEU A C 1
ATOM 814 O O . LEU A 1 100 ? -17.861 3.280 22.451 1.00 82.75 100 LEU A O 1
ATOM 818 N N . LEU A 1 101 ? -15.675 3.767 22.604 1.00 84.88 101 LEU A N 1
ATOM 819 C CA . LEU A 1 101 ? -15.557 3.543 24.048 1.00 84.88 101 LEU A CA 1
ATOM 820 C C . LEU A 1 101 ? -16.395 4.551 24.846 1.00 84.88 101 LEU A C 1
ATOM 822 O O . LEU A 1 101 ? -17.093 4.163 25.779 1.00 84.88 101 LEU A O 1
ATOM 826 N N . ALA A 1 102 ? -16.361 5.833 24.470 1.00 88.75 102 ALA A N 1
ATOM 827 C CA . ALA A 1 102 ? -17.169 6.871 25.106 1.00 88.75 102 ALA A CA 1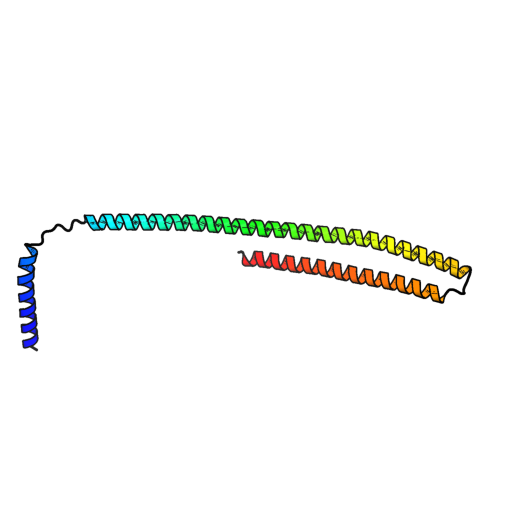
ATOM 828 C C . ALA A 1 102 ? -18.672 6.618 24.907 1.00 88.75 102 ALA A C 1
ATOM 830 O O . ALA A 1 102 ? -19.444 6.730 25.858 1.00 88.75 102 ALA A O 1
ATOM 831 N N . PHE A 1 103 ? -19.082 6.213 23.700 1.00 84.25 103 PHE A N 1
ATOM 832 C CA . PHE A 1 103 ? -20.464 5.823 23.418 1.00 84.25 103 PHE A CA 1
ATOM 833 C C . PHE A 1 103 ? -20.890 4.592 24.231 1.00 84.25 103 PHE A C 1
ATOM 835 O O . PHE A 1 103 ? -21.963 4.595 24.835 1.00 84.25 103 PHE A O 1
ATOM 842 N N . LEU A 1 104 ? -20.033 3.568 24.313 1.00 81.75 104 LEU A N 1
ATOM 843 C CA . LEU A 1 104 ? -20.264 2.372 25.126 1.00 81.75 104 LEU A CA 1
ATOM 844 C C . LEU A 1 104 ? -20.443 2.738 26.608 1.00 81.75 104 LEU A C 1
ATOM 846 O O . LEU A 1 104 ? -21.431 2.328 27.215 1.00 81.75 104 LEU A O 1
ATOM 850 N N . LEU A 1 105 ? -19.536 3.544 27.171 1.00 84.38 105 LEU A N 1
ATOM 851 C CA . LEU A 1 105 ? -19.599 4.021 28.557 1.00 84.38 105 LEU A CA 1
ATOM 852 C C . LEU A 1 105 ? -20.874 4.822 28.830 1.00 84.38 105 LEU A C 1
ATOM 854 O O . LEU A 1 105 ? -21.553 4.561 29.820 1.00 84.38 105 LEU A O 1
ATOM 858 N N . LEU A 1 106 ? -21.232 5.752 27.941 1.00 84.62 106 LEU A N 1
ATOM 859 C CA . LEU A 1 106 ? -22.451 6.549 28.074 1.00 84.62 106 LEU A CA 1
ATOM 860 C C . LEU A 1 106 ? -23.707 5.673 28.007 1.00 84.62 106 LEU A C 1
ATOM 862 O O . LEU A 1 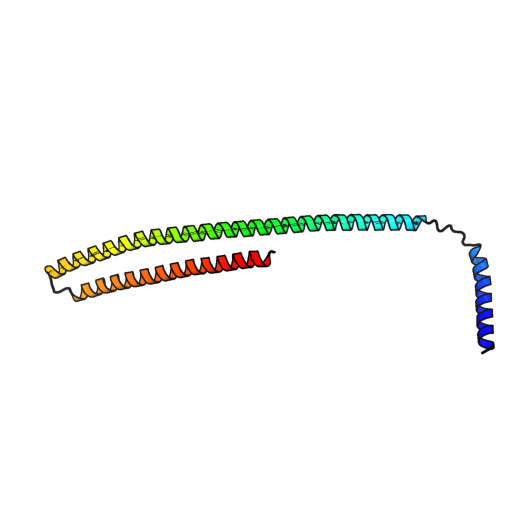106 ? -24.630 5.864 28.803 1.00 84.62 106 LEU A O 1
ATOM 866 N N . SER A 1 107 ? -23.732 4.690 27.100 1.00 81.00 107 SER A N 1
ATOM 867 C CA . SER A 1 107 ? -24.823 3.716 27.026 1.00 81.00 107 SER A CA 1
ATOM 868 C C . SER A 1 107 ? -24.915 2.893 28.315 1.00 81.00 107 SER A C 1
ATOM 870 O O . SER A 1 107 ? -26.008 2.709 28.841 1.00 81.00 107 SER A O 1
ATOM 872 N N . CYS A 1 108 ? -23.776 2.489 28.885 1.00 78.62 108 CYS A N 1
ATOM 873 C CA . CYS A 1 108 ? -23.714 1.703 30.111 1.00 78.62 108 CYS A CA 1
ATOM 874 C C . CYS A 1 108 ? -24.234 2.502 31.316 1.00 78.62 108 CYS A C 1
ATOM 876 O O . CYS A 1 108 ? -25.108 2.017 32.027 1.00 78.62 108 CYS A O 1
ATOM 878 N N . ILE A 1 109 ? -23.791 3.756 31.490 1.00 83.06 109 ILE A N 1
ATOM 879 C CA . ILE A 1 109 ? -24.281 4.655 32.552 1.00 83.06 109 ILE A CA 1
ATOM 880 C C . ILE A 1 109 ? -25.780 4.916 32.400 1.00 83.06 109 ILE A C 1
ATOM 882 O O . ILE A 1 109 ? -26.522 4.800 33.374 1.00 83.06 109 ILE A O 1
ATOM 886 N N . SER A 1 110 ? -26.238 5.226 31.182 1.00 81.06 110 SER A N 1
ATOM 887 C CA . SER A 1 110 ? -27.662 5.470 30.912 1.00 81.06 110 SER A CA 1
ATOM 888 C C . SER A 1 110 ? -28.518 4.272 31.313 1.00 81.06 110 SER A C 1
ATOM 890 O O . SER A 1 110 ? -29.620 4.430 31.827 1.00 81.06 110 SER A O 1
ATOM 892 N N . CYS A 1 111 ? -28.002 3.064 31.122 1.00 70.81 111 CYS A N 1
ATOM 893 C CA . CYS A 1 111 ? -28.746 1.857 31.427 1.00 70.81 111 CYS A CA 1
ATOM 894 C C . CYS A 1 111 ? -28.648 1.439 32.889 1.00 70.81 111 CYS A C 1
ATOM 896 O O . CYS A 1 111 ? -29.638 0.956 33.424 1.00 70.81 111 CYS A O 1
ATOM 898 N N . LEU A 1 112 ? -27.523 1.700 33.557 1.00 76.94 112 LEU A N 1
ATOM 899 C CA . LEU A 1 112 ? -27.401 1.568 35.011 1.00 76.94 112 LEU A CA 1
ATOM 900 C C . LEU A 1 112 ? -28.418 2.484 35.716 1.00 76.94 112 LEU A C 1
ATOM 902 O O . LEU A 1 112 ? -29.136 2.039 36.607 1.00 76.94 112 LEU A O 1
ATOM 906 N N . TYR A 1 113 ? -28.572 3.714 35.216 1.00 78.88 113 TYR A N 1
ATOM 907 C CA . TYR A 1 113 ? -29.570 4.673 35.690 1.00 78.88 113 TYR A CA 1
ATOM 908 C C . TYR A 1 113 ? -31.019 4.217 35.437 1.00 78.88 113 TYR A C 1
ATOM 910 O O . TYR A 1 113 ? -31.866 4.298 36.324 1.00 78.88 113 TYR A O 1
ATOM 918 N N . ILE A 1 114 ? -31.327 3.696 34.242 1.00 71.69 114 ILE A N 1
ATOM 919 C CA . ILE A 1 114 ? -32.668 3.161 33.939 1.00 71.69 114 ILE A CA 1
ATOM 920 C C . ILE A 1 114 ? -32.973 1.921 34.792 1.00 71.69 114 ILE A C 1
ATOM 922 O O . ILE A 1 114 ? -34.099 1.787 35.268 1.00 71.69 114 ILE A O 1
ATOM 926 N N . LEU A 1 115 ? -31.992 1.040 35.008 1.00 68.38 115 LEU A N 1
ATOM 927 C CA . LEU A 1 115 ? -32.126 -0.178 35.813 1.00 68.38 115 LEU A CA 1
ATOM 928 C C . LEU A 1 115 ? -32.420 0.141 37.286 1.00 68.38 115 LEU A C 1
ATOM 930 O O . LEU A 1 115 ? -33.225 -0.552 37.906 1.00 68.38 115 LEU A O 1
ATOM 934 N N . GLU A 1 116 ? -31.820 1.211 37.815 1.00 75.50 116 GLU A N 1
ATOM 935 C CA . GLU A 1 116 ? -32.062 1.708 39.175 1.00 75.50 116 GLU A CA 1
ATOM 936 C C . GLU A 1 116 ? -33.501 2.226 39.360 1.00 75.50 116 GLU A C 1
ATOM 938 O O . GLU A 1 116 ? -34.092 2.059 40.425 1.00 75.50 116 GLU A O 1
ATOM 943 N N . ILE A 1 117 ? -34.106 2.792 38.308 1.00 76.94 117 ILE A N 1
ATOM 944 C CA . ILE A 1 117 ? -35.459 3.374 38.356 1.00 76.94 117 ILE A CA 1
ATOM 945 C C . ILE A 1 117 ? -36.550 2.367 37.944 1.00 76.94 117 ILE A C 1
ATOM 947 O O . ILE A 1 117 ? -37.674 2.419 38.452 1.00 76.94 117 ILE A O 1
ATOM 951 N N . ARG A 1 118 ? -36.266 1.456 37.006 1.00 66.94 118 ARG A N 1
ATOM 952 C CA . ARG A 1 118 ? -37.212 0.452 36.494 1.00 66.94 118 ARG A CA 1
ATOM 953 C C . ARG A 1 118 ? -36.508 -0.875 36.163 1.00 66.94 118 ARG A C 1
ATOM 955 O O . ARG A 1 118 ? -35.985 -1.021 35.060 1.00 66.94 118 ARG A O 1
ATOM 962 N N . PRO A 1 119 ? -36.634 -1.914 37.011 1.00 64.00 119 PRO A N 1
ATOM 963 C CA . PRO A 1 119 ? -36.016 -3.223 36.770 1.00 64.00 119 PRO A CA 1
ATOM 964 C C . PRO A 1 119 ? -36.697 -4.049 35.656 1.00 64.00 119 PRO A C 1
ATOM 966 O O . PRO A 1 119 ? -36.310 -5.184 35.408 1.00 64.00 119 PRO A O 1
ATOM 969 N N . LEU A 1 120 ? -37.725 -3.522 34.974 1.00 61.50 120 LEU A N 1
ATOM 970 C CA . LEU 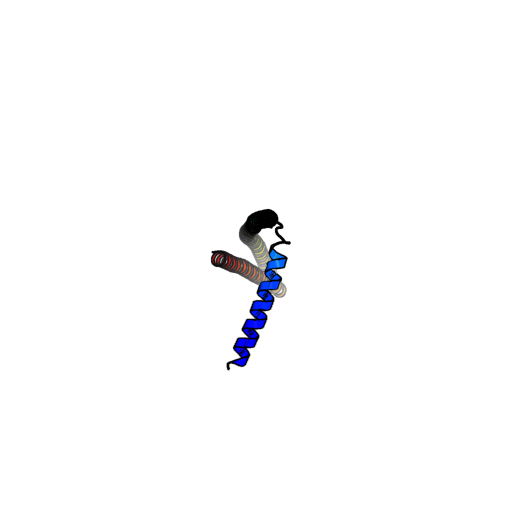A 1 120 ? -38.554 -4.288 34.031 1.00 61.50 120 LEU A CA 1
ATOM 971 C C . LEU A 1 120 ? -38.007 -4.337 32.583 1.00 61.50 120 LEU A C 1
ATOM 973 O O . LEU A 1 120 ? -38.529 -5.101 31.778 1.00 61.50 120 LEU A O 1
ATOM 977 N N . SER A 1 121 ? -36.985 -3.546 32.217 1.00 60.56 121 SER A N 1
ATOM 978 C CA . SER A 1 121 ? -36.456 -3.475 30.831 1.00 60.56 121 SER A CA 1
ATOM 979 C C . SER A 1 121 ? -35.186 -4.304 30.571 1.00 60.56 121 SER A C 1
ATOM 981 O O . SER A 1 121 ? -34.603 -4.208 29.485 1.00 60.56 121 SER A O 1
ATOM 983 N N . VAL A 1 122 ? -34.785 -5.146 31.531 1.00 69.94 122 VAL A N 1
ATOM 984 C CA . VAL A 1 122 ? -33.525 -5.921 31.543 1.00 69.94 122 VAL A CA 1
ATOM 985 C C . VAL A 1 122 ? -33.271 -6.664 30.228 1.00 69.94 122 VAL A C 1
ATOM 987 O O . VAL A 1 122 ? -32.186 -6.549 29.663 1.00 69.94 122 VAL A O 1
ATOM 990 N N . ALA A 1 123 ? -34.290 -7.329 29.675 1.00 73.69 123 ALA A N 1
ATOM 991 C CA . ALA A 1 123 ? -34.149 -8.117 28.448 1.00 73.69 123 ALA A CA 1
ATOM 992 C C . ALA A 1 123 ? -33.736 -7.274 27.226 1.00 73.69 123 ALA A C 1
ATOM 994 O O . ALA A 1 123 ? -32.896 -7.689 26.434 1.00 73.69 123 ALA A O 1
ATOM 995 N N . SER A 1 124 ? -34.294 -6.069 27.072 1.00 72.44 124 SER A N 1
ATOM 996 C CA . SER A 1 124 ? -33.951 -5.182 25.950 1.00 72.44 124 SER A CA 1
ATOM 997 C C . SER A 1 124 ? -32.552 -4.579 26.094 1.00 72.44 124 SER A C 1
ATOM 999 O O . SER A 1 124 ? -31.849 -4.389 25.103 1.00 72.44 124 SER A O 1
ATOM 1001 N N . PHE A 1 125 ? -32.105 -4.345 27.327 1.00 71.69 125 PHE A N 1
ATOM 1002 C CA . PHE A 1 125 ? -30.796 -3.764 27.584 1.00 71.69 125 PHE A CA 1
ATOM 1003 C C . PHE A 1 125 ? -29.648 -4.750 27.338 1.00 71.69 125 PHE A C 1
ATOM 1005 O O . PHE A 1 125 ? -28.682 -4.404 26.652 1.00 71.69 125 PHE A O 1
ATOM 1012 N N . GLU A 1 126 ? -29.771 -5.989 27.821 1.00 73.31 126 GLU A N 1
ATOM 1013 C CA . GLU A 1 126 ? -28.752 -7.023 27.598 1.00 73.31 126 GLU A CA 1
ATOM 1014 C C . GLU A 1 126 ? -28.487 -7.258 26.105 1.00 73.31 126 GLU A C 1
ATOM 1016 O O . GLU A 1 126 ? -27.339 -7.450 25.700 1.00 73.31 126 GLU A O 1
ATOM 1021 N N . THR A 1 127 ? -29.525 -7.158 25.264 1.00 77.62 127 THR A N 1
ATOM 1022 C CA . THR A 1 127 ? -29.377 -7.305 23.807 1.00 77.62 127 THR A CA 1
ATOM 1023 C C . THR A 1 127 ? -28.571 -6.169 23.172 1.00 77.62 127 THR A C 1
ATOM 1025 O O . THR A 1 127 ? -27.684 -6.437 22.363 1.00 77.62 127 THR A O 1
ATOM 1028 N N . ILE A 1 128 ? -28.804 -4.911 23.566 1.00 73.81 128 ILE A N 1
ATOM 1029 C CA . ILE A 1 128 ? -28.067 -3.748 23.043 1.00 73.81 128 ILE A CA 1
ATOM 1030 C C . ILE A 1 128 ? -26.611 -3.786 23.515 1.00 73.81 128 ILE A C 1
ATOM 1032 O O . ILE A 1 128 ? -25.696 -3.570 22.719 1.00 73.81 128 ILE A O 1
ATOM 1036 N N . PHE A 1 129 ? -26.381 -4.109 24.790 1.00 77.06 129 PHE A N 1
ATOM 1037 C CA . PHE A 1 129 ? -25.035 -4.217 25.349 1.00 77.06 129 PHE A CA 1
ATOM 1038 C C . PHE A 1 129 ? -24.228 -5.335 24.673 1.00 77.06 129 PHE A C 1
ATOM 1040 O O . PHE A 1 129 ? -23.113 -5.100 24.206 1.00 77.06 129 PHE A O 1
ATOM 1047 N N . SER A 1 130 ? -24.819 -6.525 24.541 1.00 80.25 130 SER A N 1
ATOM 1048 C CA . SER A 1 130 ? -24.208 -7.667 23.851 1.00 80.25 130 SER A CA 1
ATOM 1049 C C . SER A 1 130 ? -23.881 -7.354 22.386 1.00 80.25 130 SER A C 1
ATOM 1051 O O . SER A 1 130 ? -22.792 -7.683 21.902 1.00 80.25 130 SER A O 1
ATOM 1053 N N . HIS A 1 131 ? -24.774 -6.646 21.686 1.00 80.81 131 HIS A N 1
ATOM 1054 C CA . HIS A 1 131 ? -24.544 -6.220 20.307 1.00 80.81 131 HIS A CA 1
ATOM 1055 C C . HIS A 1 131 ? -23.402 -5.196 20.204 1.00 80.81 131 HIS A C 1
ATOM 1057 O O . HIS A 1 131 ? -22.542 -5.319 19.334 1.00 80.81 131 HIS A O 1
ATOM 1063 N N . CYS A 1 132 ? -23.331 -4.219 21.113 1.00 77.62 132 CYS A N 1
ATOM 1064 C CA . CYS A 1 132 ? -22.233 -3.249 21.155 1.00 77.62 132 CYS A CA 1
ATOM 1065 C C . CYS A 1 132 ? -20.876 -3.913 21.438 1.00 77.62 132 CYS A C 1
ATOM 1067 O O . CYS A 1 132 ? -19.894 -3.604 20.759 1.00 77.62 132 CYS A O 1
ATOM 1069 N N . VAL A 1 133 ? -20.818 -4.851 22.389 1.00 82.81 133 VAL A N 1
ATOM 1070 C CA . VAL A 1 133 ? -19.602 -5.631 22.685 1.00 82.81 133 VAL A CA 1
ATOM 1071 C C . VAL A 1 133 ? -19.196 -6.482 21.479 1.00 82.81 133 VAL A C 1
ATOM 1073 O O . VAL A 1 133 ? -18.023 -6.493 21.102 1.00 82.81 133 VAL A O 1
ATOM 1076 N N . SER A 1 134 ? -20.163 -7.126 20.819 1.00 86.31 134 SER A N 1
ATOM 1077 C CA . SER A 1 134 ? -19.927 -7.911 19.600 1.00 86.31 134 SER A CA 1
ATOM 1078 C C . SER A 1 134 ? -19.391 -7.048 18.452 1.00 86.31 134 SER A C 1
ATOM 1080 O O . SER A 1 134 ? -18.438 -7.444 17.783 1.00 86.31 134 SER A O 1
ATOM 1082 N N . CYS A 1 135 ? -19.934 -5.842 18.252 1.00 81.81 135 CYS A N 1
ATOM 1083 C CA . CYS A 1 135 ? -19.438 -4.883 17.259 1.00 81.81 135 CYS A CA 1
ATOM 1084 C C . CYS A 1 135 ? -18.007 -4.420 17.561 1.00 81.81 135 CYS A C 1
ATOM 1086 O O . CYS A 1 135 ? -17.189 -4.321 16.647 1.00 81.81 135 CYS A O 1
ATOM 1088 N N . LEU A 1 136 ? -17.685 -4.155 18.830 1.00 81.69 136 LEU A N 1
ATOM 1089 C CA . LEU A 1 136 ? -16.340 -3.755 19.247 1.00 81.69 136 LEU A CA 1
ATOM 1090 C C . LEU A 1 136 ? -15.327 -4.882 19.010 1.00 81.69 136 LEU A C 1
ATOM 1092 O O . LEU A 1 136 ? -14.240 -4.639 18.483 1.00 81.69 136 LEU A O 1
ATOM 1096 N N . PHE A 1 137 ? -15.711 -6.120 19.328 1.00 81.94 137 PHE A N 1
ATOM 1097 C CA . PHE A 1 137 ? -14.908 -7.302 19.036 1.00 81.94 137 PHE A CA 1
ATOM 1098 C C . PHE A 1 137 ? -14.679 -7.473 17.527 1.00 81.94 137 PHE A C 1
ATOM 1100 O O . PHE A 1 137 ? -13.536 -7.616 17.093 1.00 81.94 137 PHE A O 1
ATOM 1107 N N . ALA A 1 138 ? -15.735 -7.372 16.713 1.00 87.19 138 ALA A N 1
ATOM 1108 C CA . ALA A 1 138 ? -15.625 -7.448 15.257 1.00 87.19 138 ALA A CA 1
ATOM 1109 C C . ALA A 1 138 ? -14.718 -6.342 14.688 1.00 87.19 138 ALA A C 1
ATOM 1111 O O . ALA A 1 138 ? -13.839 -6.623 13.875 1.00 87.19 138 ALA A O 1
ATOM 1112 N N . PHE A 1 139 ? -14.867 -5.100 15.157 1.00 84.81 139 PHE A N 1
ATOM 1113 C CA . PHE A 1 139 ? -14.019 -3.977 14.750 1.00 84.81 139 PHE A CA 1
ATOM 1114 C C . PHE A 1 139 ? -12.541 -4.211 15.089 1.00 84.81 139 PHE A C 1
ATOM 1116 O O . PHE A 1 139 ? -11.668 -3.941 14.258 1.00 84.81 139 PHE A O 1
ATOM 1123 N N . PHE A 1 140 ? -12.247 -4.746 16.278 1.00 81.00 140 PHE A N 1
ATOM 1124 C CA . PHE A 1 140 ? -10.883 -5.067 16.694 1.00 81.00 140 PHE A CA 1
ATOM 1125 C C . PHE A 1 140 ? -10.278 -6.195 15.849 1.00 81.00 140 PHE A C 1
ATOM 1127 O O . PHE A 1 140 ? -9.146 -6.067 15.385 1.00 81.00 140 PHE A O 1
ATOM 1134 N N . VAL A 1 141 ? -11.039 -7.262 15.578 1.00 86.38 141 VAL A N 1
ATOM 1135 C CA . VAL A 1 141 ? -10.601 -8.379 14.722 1.00 86.38 141 VAL A CA 1
ATOM 1136 C C . VAL A 1 141 ? -10.332 -7.909 13.293 1.00 86.38 141 VAL A C 1
ATOM 1138 O O . VAL A 1 141 ? -9.287 -8.238 12.733 1.00 86.38 141 VAL A O 1
ATOM 1141 N N . VAL A 1 142 ? -11.227 -7.102 12.713 1.00 86.94 142 VAL A N 1
ATOM 1142 C CA . VAL A 1 142 ? -11.037 -6.530 11.370 1.00 86.94 142 VAL A CA 1
ATOM 1143 C C . VAL A 1 142 ? -9.813 -5.617 11.347 1.00 86.94 142 VAL A C 1
ATOM 1145 O O . VAL A 1 142 ? -8.986 -5.731 10.446 1.00 86.94 142 VAL A O 1
ATOM 1148 N N . SER A 1 143 ? -9.641 -4.758 12.353 1.00 83.12 143 SER A N 1
ATOM 1149 C CA . SER A 1 143 ? -8.478 -3.864 12.445 1.00 83.12 143 SER A CA 1
ATOM 1150 C C . SER A 1 143 ? -7.168 -4.642 12.579 1.00 83.12 143 SER A C 1
ATOM 1152 O O . SER A 1 143 ? -6.203 -4.340 11.877 1.00 83.12 143 SER A O 1
ATOM 1154 N N . PHE A 1 144 ? -7.144 -5.688 13.408 1.00 83.62 144 PHE A N 1
ATOM 1155 C CA . PHE A 1 144 ? -5.994 -6.577 13.559 1.00 83.62 144 PHE A CA 1
ATOM 1156 C C . PHE A 1 144 ? -5.679 -7.326 12.258 1.00 83.62 144 PHE A C 1
ATOM 1158 O O . PHE A 1 144 ? -4.517 -7.393 11.856 1.00 83.62 144 PHE A O 1
ATOM 1165 N N . ALA A 1 145 ? -6.700 -7.834 11.559 1.00 87.50 145 ALA A N 1
ATOM 1166 C CA . ALA A 1 145 ? -6.542 -8.486 10.262 1.00 87.50 145 ALA A CA 1
ATOM 1167 C C . ALA A 1 145 ? -5.963 -7.525 9.210 1.00 87.50 145 ALA A C 1
ATOM 1169 O O . ALA A 1 145 ? -5.028 -7.892 8.498 1.00 87.50 145 ALA A O 1
ATOM 1170 N N . MET A 1 146 ? -6.448 -6.280 9.160 1.00 84.19 146 MET A N 1
ATOM 1171 C CA . MET A 1 146 ? -5.918 -5.241 8.270 1.00 84.19 146 MET A CA 1
ATOM 1172 C C . MET A 1 146 ? -4.471 -4.869 8.621 1.00 84.19 146 MET A C 1
ATOM 1174 O O . MET A 1 146 ? -3.638 -4.748 7.725 1.00 84.19 146 MET A O 1
ATOM 1178 N N . GLN A 1 147 ? -4.124 -4.759 9.907 1.00 82.44 147 GLN A N 1
ATOM 1179 C CA . GLN A 1 147 ? -2.738 -4.538 10.341 1.00 82.44 147 GLN A CA 1
ATOM 1180 C C . GLN A 1 147 ? -1.818 -5.700 9.942 1.00 82.44 147 GLN A C 1
ATOM 1182 O O . GLN A 1 147 ? -0.709 -5.473 9.455 1.00 82.44 147 GLN A O 1
ATOM 1187 N N . LYS A 1 148 ? -2.285 -6.945 10.091 1.00 86.06 148 LYS A N 1
ATOM 1188 C CA . LYS A 1 148 ? -1.578 -8.155 9.642 1.00 86.06 148 LYS A CA 1
ATOM 1189 C C . LYS A 1 148 ? -1.375 -8.166 8.129 1.00 86.06 148 LYS A C 1
ATOM 1191 O O . LYS A 1 148 ? -0.287 -8.519 7.683 1.00 86.06 148 LYS A O 1
ATOM 1196 N N . LEU A 1 149 ? -2.383 -7.757 7.360 1.00 83.69 149 LEU A N 1
ATOM 1197 C CA . LEU A 1 149 ? -2.303 -7.638 5.905 1.00 83.69 149 LEU A CA 1
ATOM 1198 C C . LEU A 1 149 ? -1.255 -6.595 5.498 1.00 83.69 149 LEU A C 1
ATOM 1200 O O . LEU A 1 149 ? -0.375 -6.897 4.700 1.00 83.69 149 LEU A O 1
ATOM 1204 N N . VAL A 1 150 ? -1.297 -5.396 6.086 1.00 83.88 150 VAL A N 1
ATOM 1205 C CA . VAL A 1 150 ? -0.321 -4.327 5.803 1.00 83.88 150 VAL A CA 1
ATOM 1206 C C . VAL A 1 150 ? 1.098 -4.759 6.190 1.00 83.88 150 VAL A C 1
ATOM 1208 O O . VAL A 1 150 ? 2.043 -4.525 5.435 1.00 83.88 150 VAL A O 1
ATOM 1211 N N . SER A 1 151 ? 1.257 -5.451 7.321 1.00 84.19 151 SER A N 1
ATOM 1212 C CA . SER A 1 151 ? 2.540 -6.022 7.749 1.00 84.19 151 SER A CA 1
ATOM 1213 C C . SER A 1 151 ? 3.053 -7.106 6.790 1.00 84.19 151 SER A C 1
ATOM 1215 O O . SER A 1 151 ? 4.246 -7.122 6.487 1.00 84.19 151 SER A O 1
ATOM 1217 N N . LEU A 1 152 ? 2.168 -7.962 6.268 1.00 84.81 152 LEU A N 1
ATOM 1218 C CA . LEU A 1 152 ? 2.501 -8.991 5.278 1.00 84.81 152 LEU A CA 1
ATOM 1219 C C . LEU A 1 152 ? 2.902 -8.378 3.928 1.00 84.81 152 LEU A C 1
ATOM 1221 O O . LEU A 1 152 ? 3.879 -8.805 3.319 1.00 84.81 152 LEU A O 1
ATOM 1225 N N . ILE A 1 153 ? 2.176 -7.353 3.475 1.00 82.50 153 ILE A N 1
ATOM 1226 C CA . ILE A 1 153 ? 2.505 -6.616 2.247 1.00 82.50 153 ILE A CA 1
ATOM 1227 C C . ILE A 1 153 ? 3.892 -5.984 2.387 1.00 82.50 153 ILE A C 1
ATOM 1229 O O . ILE A 1 153 ? 4.714 -6.093 1.479 1.00 82.50 153 ILE A O 1
ATOM 1233 N N . ARG A 1 154 ? 4.188 -5.387 3.548 1.00 83.31 154 ARG A N 1
ATOM 1234 C CA . ARG A 1 154 ? 5.507 -4.816 3.835 1.00 83.31 154 ARG A CA 1
ATOM 1235 C C . ARG A 1 154 ? 6.610 -5.874 3.813 1.00 83.31 154 ARG A C 1
ATOM 1237 O O . ARG A 1 154 ? 7.651 -5.625 3.216 1.00 83.31 154 ARG A O 1
ATOM 1244 N N . SER A 1 155 ? 6.419 -7.030 4.449 1.00 81.12 155 SER A N 1
ATOM 1245 C CA . SER A 1 155 ? 7.462 -8.063 4.484 1.00 81.12 155 SER A CA 1
ATOM 1246 C C . SER A 1 155 ? 7.722 -8.659 3.102 1.00 81.12 155 SER A C 1
ATOM 1248 O O . SER A 1 155 ? 8.880 -8.800 2.717 1.00 81.12 155 SER A O 1
ATOM 1250 N N . HIS A 1 156 ? 6.671 -8.946 2.331 1.00 79.88 156 HIS A N 1
ATOM 1251 C CA . HIS A 1 156 ? 6.812 -9.456 0.968 1.00 79.88 156 HIS A CA 1
ATOM 1252 C C . HIS A 1 156 ? 7.516 -8.443 0.063 1.00 79.88 156 HIS A C 1
ATOM 1254 O O . HIS A 1 156 ? 8.383 -8.806 -0.725 1.00 79.88 156 HIS A O 1
ATOM 1260 N N . TRP A 1 157 ? 7.194 -7.161 0.219 1.00 80.44 157 TRP A N 1
ATOM 1261 C CA . TRP A 1 157 ? 7.868 -6.082 -0.488 1.00 80.44 157 TRP A CA 1
ATOM 1262 C C . TRP A 1 157 ? 9.372 -6.019 -0.186 1.00 80.44 157 TRP A C 1
ATOM 1264 O O . TRP A 1 157 ? 10.177 -5.936 -1.110 1.00 80.44 157 TRP A O 1
ATOM 1274 N N . PHE A 1 158 ? 9.766 -6.130 1.088 1.00 77.50 158 PHE A N 1
ATOM 1275 C CA . PHE A 1 158 ? 11.181 -6.199 1.471 1.00 77.50 158 PHE A CA 1
ATOM 1276 C C . PHE A 1 158 ? 11.895 -7.418 0.877 1.00 77.50 158 PHE A C 1
ATOM 1278 O O . PHE A 1 158 ? 13.042 -7.302 0.454 1.00 77.50 158 PHE A O 1
ATOM 1285 N N . ILE A 1 159 ? 11.220 -8.569 0.817 1.00 81.75 159 ILE A N 1
ATOM 1286 C CA . ILE A 1 159 ? 11.765 -9.788 0.207 1.00 81.75 159 ILE A CA 1
ATOM 1287 C C . ILE A 1 159 ? 11.962 -9.588 -1.300 1.00 81.75 159 ILE A C 1
ATOM 1289 O O . ILE A 1 159 ? 13.041 -9.884 -1.805 1.00 81.75 159 ILE A O 1
ATOM 1293 N N . CYS A 1 160 ? 10.970 -9.037 -2.008 1.00 81.12 160 CYS A N 1
ATOM 1294 C CA . CYS A 1 160 ? 11.102 -8.713 -3.431 1.00 81.12 160 CYS A CA 1
ATOM 1295 C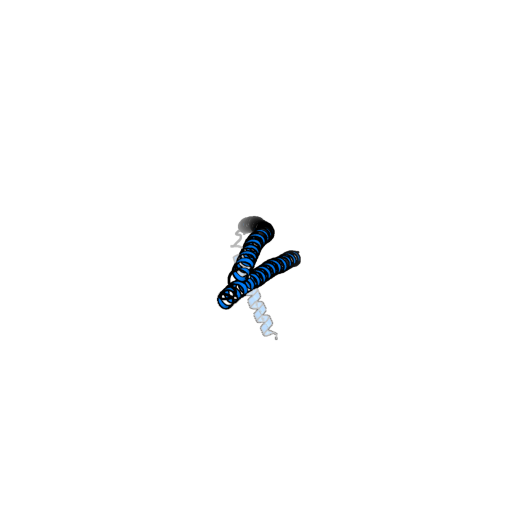 C . CYS A 1 160 ? 12.253 -7.735 -3.685 1.00 81.12 160 CYS A C 1
ATOM 1297 O O . CYS A 1 160 ? 13.057 -7.979 -4.576 1.00 81.12 160 CYS A O 1
ATOM 1299 N N . ALA A 1 161 ? 12.372 -6.676 -2.880 1.00 78.06 161 ALA A N 1
ATOM 1300 C CA . ALA A 1 161 ? 13.468 -5.717 -2.996 1.00 78.06 161 ALA A CA 1
ATOM 1301 C C . ALA A 1 161 ? 14.839 -6.387 -2.792 1.00 78.06 161 ALA A C 1
ATOM 1303 O O . ALA A 1 161 ? 15.767 -6.132 -3.553 1.00 78.06 161 ALA A O 1
ATOM 1304 N N . PHE A 1 162 ? 14.961 -7.289 -1.812 1.00 78.19 162 PHE A N 1
ATOM 1305 C CA . PHE A 1 162 ? 16.197 -8.036 -1.568 1.00 78.19 162 PHE A CA 1
ATOM 1306 C C . PHE A 1 162 ? 16.550 -8.981 -2.727 1.00 78.19 162 PHE A C 1
ATOM 1308 O O . PHE A 1 162 ? 17.709 -9.057 -3.122 1.00 78.19 162 PHE A O 1
ATOM 1315 N N . ILE A 1 163 ? 15.556 -9.669 -3.300 1.00 82.00 163 ILE A N 1
ATOM 1316 C CA . ILE A 1 163 ? 15.741 -10.543 -4.469 1.00 82.00 163 ILE A CA 1
ATOM 1317 C C . ILE A 1 163 ? 16.152 -9.727 -5.698 1.00 82.00 163 ILE A C 1
ATOM 1319 O O . ILE A 1 163 ? 17.065 -10.135 -6.406 1.00 82.00 163 ILE A O 1
ATOM 1323 N N . SER A 1 164 ? 15.521 -8.577 -5.941 1.00 76.75 164 SER A N 1
ATOM 1324 C CA . SER A 1 164 ? 15.884 -7.689 -7.051 1.00 76.75 164 SER A CA 1
ATOM 1325 C C . SER A 1 164 ? 17.317 -7.167 -6.934 1.00 76.75 164 SER A C 1
ATOM 1327 O O . SER A 1 164 ? 18.008 -7.116 -7.944 1.00 76.75 164 SER A O 1
ATOM 1329 N N . VAL A 1 165 ? 17.785 -6.839 -5.723 1.00 77.06 165 VAL A N 1
ATOM 1330 C CA . VAL A 1 165 ? 19.189 -6.455 -5.485 1.00 77.06 165 VAL A CA 1
ATOM 1331 C C . VAL A 1 165 ? 20.126 -7.643 -5.712 1.00 77.06 165 VAL A C 1
ATOM 1333 O O . VAL A 1 165 ? 21.106 -7.513 -6.427 1.00 77.06 165 VAL A O 1
ATOM 1336 N N . ALA A 1 166 ? 19.803 -8.821 -5.173 1.00 76.25 166 ALA A N 1
ATOM 1337 C CA . ALA A 1 166 ? 20.657 -10.006 -5.291 1.00 76.25 166 ALA A CA 1
ATOM 1338 C C . ALA A 1 166 ? 20.731 -10.603 -6.711 1.00 76.25 166 ALA A C 1
ATOM 1340 O O . ALA A 1 166 ? 21.662 -11.345 -7.003 1.00 76.25 166 ALA A O 1
ATOM 1341 N N . LEU A 1 167 ? 19.734 -10.343 -7.562 1.00 78.94 167 LEU A N 1
ATOM 1342 C CA . LEU A 1 167 ? 19.686 -10.803 -8.956 1.00 78.94 167 LEU A CA 1
ATOM 1343 C C . LEU A 1 167 ? 20.244 -9.757 -9.942 1.00 78.94 167 LEU A C 1
ATOM 1345 O O . LEU A 1 167 ? 20.491 -10.089 -11.099 1.00 78.94 167 LEU A O 1
ATOM 1349 N N . GLY A 1 168 ? 20.367 -8.497 -9.510 1.00 60.78 168 GLY A N 1
ATOM 1350 C CA . GLY A 1 168 ? 20.834 -7.369 -10.320 1.00 60.78 168 GLY A CA 1
ATOM 1351 C C . GLY A 1 168 ? 22.355 -7.155 -10.334 1.00 60.78 168 GLY A C 1
ATOM 1352 O O . GLY A 1 168 ? 22.811 -6.332 -11.126 1.00 60.78 168 GLY A O 1
ATOM 1353 N N . ASP A 1 169 ? 23.103 -7.892 -9.505 1.00 45.22 169 ASP A N 1
ATOM 1354 C CA . ASP A 1 169 ? 24.577 -7.956 -9.454 1.00 45.22 169 ASP A CA 1
ATOM 1355 C C . ASP A 1 169 ? 25.104 -9.262 -10.085 1.00 45.22 169 ASP A C 1
ATOM 1357 O O . ASP A 1 169 ? 26.183 -9.223 -10.727 1.00 45.22 169 ASP A O 1
#

Solvent-accessible surface area (backbone atoms only — not comparable to full-atom values): 9349 Å² total; per-residue (Å²): 126,71,69,62,57,54,52,53,51,54,55,54,54,57,49,56,62,58,50,56,64,49,58,77,72,56,83,63,81,82,60,74,60,69,58,53,55,49,51,52,52,52,51,49,51,50,51,52,53,50,51,53,51,54,51,50,51,51,51,52,51,52,53,53,51,54,50,51,52,51,53,52,50,53,51,53,50,50,53,52,48,54,54,49,48,51,54,49,51,54,52,52,47,50,54,51,50,51,55,51,49,52,50,51,50,52,53,49,52,56,46,55,56,45,46,76,76,44,75,84,54,56,74,66,49,54,52,54,52,52,49,52,54,51,50,52,52,51,53,49,51,51,50,50,51,50,52,50,49,55,51,48,54,50,52,53,48,53,50,52,54,51,50,55,55,71,70,71,112

Secondary structure (DSSP, 8-state):
-HHHHHHHHHHHHHHHHHHHHHHTT------SHHHHHHHHHHHHHHHHHHHHHHHHHHHHHHHHHHHHHHHHHHHHHHHHHHHHHHHHHHHHHHHHHHHHHHHHHHHHHHHHHHHHH-GGGHHHHHHHHHHHHHHHHHHHHHHHHHHHHHHHHHHHHHHHHHHHHHHH-

pLDDT: mean 75.06, std 12.84, range [45.22, 91.12]